Protein AF-A0A7S2FP63-F1 (afdb_monomer)

Organism: NCBI:txid236787

Mean predicted aligned error: 4.38 Å

Sequence (105 aa):
ATISEATAEMVGRIRESISVHKASRVSAFPGVVGSYVHGSVASGALIGRSGCVVAISTGEEPPTEEQQAELIPMAKRLAMHVTAARPKYLNADAVPADAVAAERA

InterPro domains:
  IPR001816 Translation elongation factor EFTs/EF1B [MF_00050] (1-105)
  IPR001816 Translation elongation factor EFTs/EF1B [PTHR11741] (2-104)
  IPR014039 Translation elongation factor EFTs/EF1B, dimerisation [PF00889] (2-104)
  IPR036402 Elongation factor Ts, dimerisation domain superfamily [G3DSA:3.30.479.20] (32-103)
  IPR036402 Elongation factor Ts, dimerisation domain superfamily [SSF54713] (31-104)

Radius of gyration: 18.48 Å; Cα contacts (8 Å, |Δi|>4): 127; chains: 1; bounding box: 48×26×52 Å

Secondary structure (DSSP, 8-state):
--HHHHHHHHHHHH-S------------SSEEEEEEEEEESSTT-S-EEEEEEEEEE-SSSPPPHHHHHHHHHHHHHHHHHHHHH--SSSSGGGS-HHHHHHHH-

pLDDT: mean 94.39, std 3.77, range [78.38, 97.88]

Solvent-accessible surface area (backbone atoms only — not comparable to full-atom values): 6497 Å² total; per-residue (Å²): 130,53,75,67,54,53,42,53,52,47,27,69,73,71,72,49,96,66,82,87,88,80,85,86,88,85,80,35,83,28,45,46,75,17,55,33,52,51,70,44,80,44,93,93,46,92,46,54,82,42,69,29,75,31,61,45,65,54,64,90,49,68,62,53,72,69,53,45,66,53,46,51,62,49,27,26,53,50,10,47,48,44,61,73,71,58,70,91,54,93,49,79,89,68,55,54,69,67,62,56,52,64,78,72,110

Foldseek 3Di:
DDPVVVLVVVCVVVVDDDDDDDDDDDDEVLFDKEKDEDAAPDVPDPDGDWMFIDTDYDPPDRDDPVRNVVRHVVNNVVRVVCRVVVDPDPDPVRDDPVNVVVVVD

Structure (mmCIF, N/CA/C/O backbone):
data_AF-A0A7S2FP63-F1
#
_entry.id   AF-A0A7S2FP63-F1
#
loop_
_atom_site.group_PDB
_atom_site.id
_atom_site.type_symbol
_atom_site.label_atom_id
_atom_site.label_alt_id
_atom_site.label_comp_id
_atom_site.label_asym_id
_atom_site.label_entity_id
_atom_site.label_seq_id
_atom_site.pdbx_PDB_ins_code
_atom_site.Cartn_x
_atom_site.Cartn_y
_atom_site.Cartn_z
_atom_site.occupancy
_atom_site.B_iso_or_equiv
_atom_site.auth_seq_id
_atom_site.auth_comp_id
_atom_site.auth_asym_id
_atom_site.auth_atom_id
_atom_site.pdbx_PDB_model_num
ATOM 1 N N . ALA A 1 1 ? -11.406 -11.399 20.389 1.00 78.38 1 ALA A N 1
ATO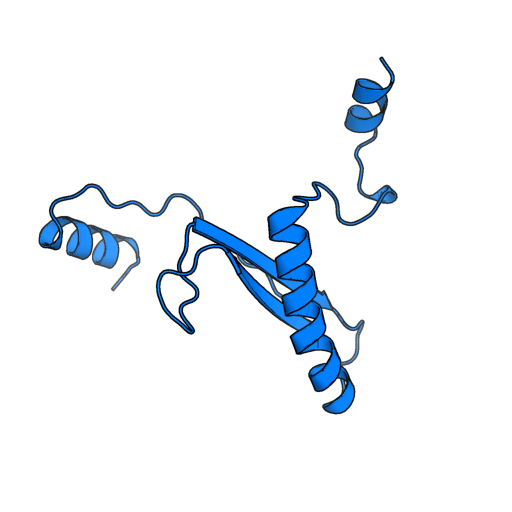M 2 C CA . ALA A 1 1 ? -12.605 -10.976 19.651 1.00 78.38 1 ALA A CA 1
ATOM 3 C C . ALA A 1 1 ? -12.345 -11.114 18.158 1.00 78.38 1 ALA A C 1
ATOM 5 O O . ALA A 1 1 ? -11.243 -10.796 17.715 1.00 78.38 1 ALA A O 1
ATOM 6 N N . THR A 1 2 ? -13.310 -11.613 17.396 1.00 96.25 2 THR A N 1
ATOM 7 C CA . THR A 1 2 ? -13.260 -11.624 15.927 1.00 96.25 2 THR A CA 1
ATOM 8 C C . THR A 1 2 ? -13.514 -10.215 15.370 1.00 96.25 2 THR A C 1
ATOM 10 O O . THR A 1 2 ? -14.035 -9.346 16.069 1.00 96.25 2 THR A O 1
ATOM 13 N N . ILE A 1 3 ? -13.183 -9.967 14.095 1.00 94.88 3 ILE A N 1
ATOM 14 C CA . ILE A 1 3 ? -13.510 -8.688 13.425 1.00 94.88 3 ILE A CA 1
ATOM 15 C C . ILE A 1 3 ? -15.025 -8.424 13.471 1.00 94.88 3 IL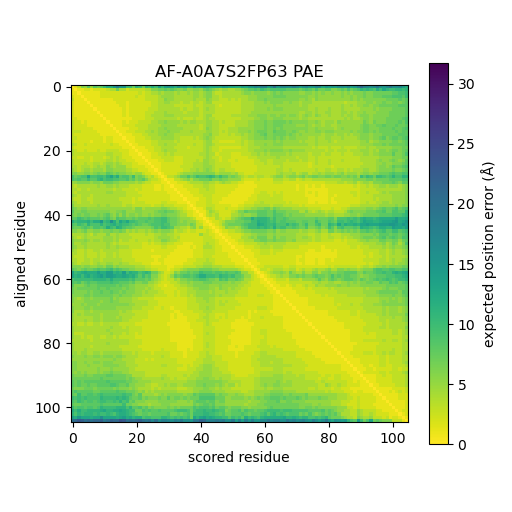E A C 1
ATOM 17 O O . ILE A 1 3 ? -15.451 -7.285 13.669 1.00 94.88 3 ILE A O 1
ATOM 21 N N . SER A 1 4 ? -15.839 -9.476 13.332 1.00 95.56 4 SER A N 1
ATOM 22 C CA . SER A 1 4 ? -17.300 -9.371 13.383 1.00 95.56 4 SER A CA 1
ATOM 23 C C . SER A 1 4 ? -17.793 -8.946 14.764 1.00 95.56 4 SER A C 1
ATOM 25 O O . SER A 1 4 ? -18.641 -8.063 14.860 1.00 95.56 4 SER A O 1
ATOM 27 N N . GLU A 1 5 ? -17.247 -9.537 15.829 1.00 97.00 5 GLU A N 1
ATOM 28 C CA . GLU A 1 5 ? -17.595 -9.179 17.210 1.00 97.00 5 GLU A CA 1
ATOM 29 C C . GLU A 1 5 ? -17.233 -7.723 17.510 1.00 97.00 5 GLU A C 1
ATOM 31 O O . GLU A 1 5 ? -18.077 -6.965 17.980 1.00 97.00 5 GLU A O 1
ATOM 36 N N . ALA A 1 6 ? -16.012 -7.308 17.158 1.00 96.44 6 ALA A N 1
ATOM 37 C CA . ALA A 1 6 ? -15.557 -5.937 17.369 1.00 96.44 6 ALA A CA 1
ATOM 38 C C . ALA A 1 6 ? -16.400 -4.915 16.582 1.00 96.44 6 ALA A C 1
ATOM 40 O O . ALA A 1 6 ? -16.707 -3.834 17.084 1.00 96.44 6 ALA A O 1
ATOM 41 N N . THR A 1 7 ? -16.815 -5.259 15.357 1.00 96.25 7 THR A N 1
ATOM 42 C CA . THR A 1 7 ? -17.684 -4.396 14.541 1.00 96.25 7 THR A CA 1
ATOM 43 C C . THR A 1 7 ? -19.077 -4.273 15.160 1.00 96.25 7 THR A C 1
ATOM 45 O O . THR A 1 7 ? -19.588 -3.163 15.286 1.00 96.25 7 THR A O 1
ATOM 48 N N . ALA A 1 8 ? -19.676 -5.383 15.604 1.00 96.38 8 ALA A N 1
ATOM 49 C CA . ALA A 1 8 ? -20.983 -5.374 16.262 1.00 96.38 8 ALA A CA 1
ATOM 50 C C . ALA A 1 8 ? -20.966 -4.565 17.573 1.00 96.38 8 ALA A C 1
ATOM 52 O O . ALA A 1 8 ? -21.884 -3.786 17.834 1.00 96.38 8 ALA A O 1
ATOM 53 N N . GLU A 1 9 ? -19.895 -4.690 18.362 1.00 97.06 9 GLU A N 1
ATOM 54 C CA . GLU A 1 9 ? -19.677 -3.896 19.576 1.00 97.06 9 GLU A CA 1
ATOM 55 C C . GLU A 1 9 ? -19.611 -2.391 19.267 1.00 97.06 9 GLU A C 1
ATOM 57 O O . GLU A 1 9 ? -20.277 -1.588 19.927 1.00 97.06 9 GLU A O 1
ATOM 62 N N . MET A 1 10 ? -18.853 -2.001 18.237 1.00 96.81 10 MET A N 1
ATOM 63 C CA . MET A 1 10 ? -18.732 -0.607 17.793 1.00 96.81 10 MET A CA 1
ATOM 64 C C . MET A 1 10 ? -20.075 -0.032 17.332 1.00 96.81 10 MET A C 1
ATOM 66 O O . MET A 1 10 ? -20.437 1.067 17.751 1.00 96.81 10 MET A O 1
ATOM 70 N N . VAL A 1 11 ? -20.840 -0.783 16.532 1.00 97.62 11 VAL A N 1
ATOM 71 C CA . VAL A 1 11 ? -22.190 -0.386 16.096 1.00 97.62 11 VAL A CA 1
ATOM 72 C C . VAL A 1 11 ? -23.110 -0.187 17.299 1.00 97.62 11 VAL A C 1
ATOM 74 O O . VAL A 1 11 ? -23.803 0.825 17.376 1.00 97.62 11 VAL A O 1
ATOM 77 N N . GLY A 1 12 ? -23.084 -1.099 18.277 1.00 97.81 12 GLY A N 1
ATOM 78 C CA . GLY A 1 12 ? -23.893 -0.979 19.492 1.00 97.81 12 GLY A CA 1
ATOM 79 C C . GLY A 1 12 ? -23.564 0.265 20.326 1.00 97.81 12 GLY A C 1
ATOM 80 O O . GLY A 1 12 ? -24.469 0.887 20.888 1.00 97.81 12 GLY A O 1
ATOM 81 N N . ARG A 1 13 ? -22.283 0.658 20.382 1.00 97.88 13 ARG A N 1
ATOM 82 C CA . ARG A 1 13 ? -21.821 1.846 21.121 1.00 97.88 13 ARG A CA 1
ATOM 83 C C . ARG A 1 13 ? -22.093 3.157 20.391 1.00 97.88 13 ARG A C 1
ATOM 85 O O . ARG A 1 13 ? -22.582 4.096 21.008 1.00 97.88 13 ARG A O 1
ATOM 92 N N . ILE A 1 14 ? -21.754 3.224 19.107 1.00 97.31 14 ILE A N 1
ATOM 93 C CA . ILE A 1 14 ? -21.824 4.456 18.307 1.00 97.31 14 ILE A CA 1
ATOM 94 C C . ILE A 1 14 ? -23.256 4.710 17.823 1.00 97.31 14 ILE A C 1
ATOM 96 O 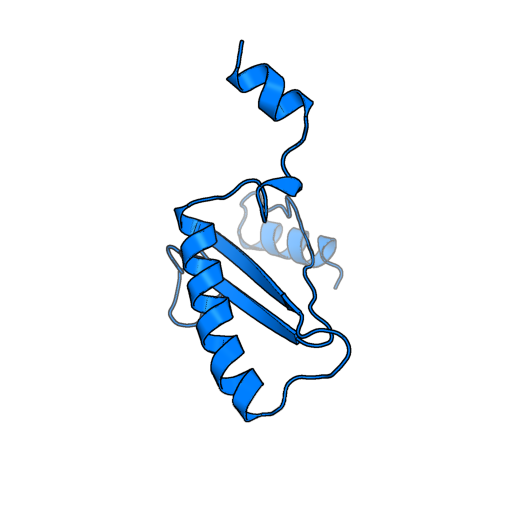O . ILE A 1 14 ? -23.658 5.859 17.679 1.00 97.31 14 ILE A O 1
ATOM 100 N N . ARG A 1 15 ? -24.050 3.645 17.644 1.00 97.12 15 ARG A N 1
ATOM 101 C CA . ARG A 1 15 ? -25.410 3.674 17.078 1.00 97.12 15 ARG A CA 1
ATOM 102 C C . ARG A 1 15 ? -25.471 4.205 15.644 1.00 97.12 15 ARG A C 1
ATOM 104 O O . ARG A 1 15 ? -26.493 4.728 15.213 1.00 97.12 15 ARG A O 1
ATOM 111 N N . GLU A 1 16 ? -24.396 3.996 14.894 1.00 97.81 16 GLU A N 1
ATOM 112 C CA . GLU A 1 16 ? -24.326 4.228 13.453 1.00 97.81 16 GLU A CA 1
ATOM 113 C C . GLU A 1 16 ? -23.919 2.938 12.736 1.00 97.81 16 GLU A C 1
ATOM 115 O O . GLU A 1 16 ? -23.298 2.046 13.321 1.00 97.81 16 GLU A O 1
ATOM 120 N N . SER A 1 17 ? -24.268 2.835 11.452 1.00 96.81 17 SER A N 1
ATOM 121 C CA . SER A 1 17 ? -23.876 1.694 10.625 1.00 96.81 17 SER A CA 1
ATOM 122 C C . SER A 1 17 ? -22.375 1.737 10.338 1.00 96.81 17 SER A C 1
ATOM 124 O O . SER A 1 17 ? -21.904 2.588 9.586 1.00 96.81 17 SER A O 1
ATOM 126 N N . ILE A 1 18 ? -21.632 0.776 10.884 1.00 96.81 18 ILE A N 1
ATOM 127 C CA . ILE A 1 18 ? -20.194 0.597 10.663 1.00 96.81 18 ILE A CA 1
ATOM 128 C C . ILE A 1 18 ? -19.992 -0.749 9.982 1.00 96.81 18 ILE A C 1
ATOM 130 O O . ILE A 1 18 ? -20.528 -1.764 10.424 1.00 96.81 18 ILE A O 1
ATOM 134 N N . SER A 1 19 ? -19.214 -0.769 8.902 1.00 95.50 19 SER A N 1
ATOM 135 C CA . SER A 1 19 ? -18.916 -2.004 8.182 1.00 95.50 19 SER A CA 1
ATOM 136 C C . SER A 1 19 ? -17.473 -2.043 7.687 1.00 95.50 19 SER A C 1
ATOM 138 O O . SER A 1 19 ? -16.862 -1.016 7.384 1.00 95.50 19 SER A O 1
ATOM 140 N N . VAL A 1 20 ? -16.922 -3.255 7.599 1.00 95.69 20 VAL A N 1
ATOM 141 C CA . VAL A 1 20 ? -15.622 -3.512 6.975 1.00 95.69 20 VAL A CA 1
ATOM 142 C C . VAL A 1 20 ? -15.866 -3.847 5.507 1.00 95.69 20 VAL A C 1
ATOM 144 O O . VAL A 1 20 ? -16.273 -4.954 5.175 1.00 95.69 20 VAL A O 1
ATOM 147 N N . HIS A 1 21 ? -15.631 -2.879 4.622 1.00 95.38 21 HIS A N 1
ATOM 148 C CA . HIS A 1 21 ? -15.928 -3.040 3.195 1.00 95.38 21 HIS A CA 1
ATOM 149 C C . HIS A 1 21 ? -14.905 -3.892 2.439 1.00 95.38 21 HIS A C 1
ATOM 151 O O . HIS A 1 21 ? -15.270 -4.680 1.571 1.00 95.38 21 HIS A O 1
ATOM 157 N N . LYS A 1 22 ? -13.613 -3.681 2.698 1.00 94.88 22 LYS A N 1
ATOM 158 C CA . LYS A 1 22 ? -12.524 -4.349 1.981 1.00 94.88 22 LYS A CA 1
ATOM 159 C C . LYS A 1 22 ? -11.266 -4.383 2.828 1.00 94.88 22 LYS A C 1
ATOM 161 O O . LYS A 1 22 ? -10.987 -3.444 3.570 1.00 94.88 22 LYS A O 1
ATOM 166 N N . ALA A 1 23 ? -10.491 -5.440 2.650 1.00 94.88 23 ALA A N 1
ATOM 167 C CA . ALA A 1 23 ? -9.158 -5.574 3.203 1.00 94.88 23 ALA A CA 1
ATOM 168 C C . ALA A 1 23 ? -8.231 -6.097 2.108 1.00 94.88 23 ALA A C 1
ATOM 170 O O . ALA A 1 23 ? -8.635 -6.887 1.259 1.00 94.88 23 ALA A O 1
ATOM 171 N N . SER A 1 24 ? -6.989 -5.635 2.125 1.00 95.38 24 SER A N 1
ATOM 172 C CA . SER A 1 24 ? -5.927 -6.168 1.285 1.00 95.38 24 SER A CA 1
ATOM 173 C C . SER A 1 24 ? -4.641 -6.181 2.091 1.00 95.38 24 SER A C 1
ATOM 175 O O . SER A 1 24 ? -4.469 -5.378 3.013 1.00 95.38 24 SER A O 1
ATOM 177 N N . ARG A 1 25 ? -3.747 -7.105 1.751 1.00 95.12 25 ARG A N 1
ATOM 178 C CA . ARG A 1 25 ? -2.431 -7.223 2.362 1.00 95.12 25 ARG A CA 1
ATOM 179 C C . ARG A 1 25 ? -1.378 -7.061 1.283 1.00 95.12 25 ARG A C 1
ATOM 181 O O . ARG A 1 25 ? -1.459 -7.678 0.228 1.00 95.12 25 ARG A O 1
ATOM 188 N N . VAL A 1 26 ? -0.375 -6.259 1.601 1.00 94.31 26 VAL A N 1
ATOM 189 C CA . VAL A 1 26 ? 0.827 -6.086 0.794 1.00 94.31 26 VAL A CA 1
ATOM 190 C C . VAL A 1 26 ? 2.013 -6.488 1.665 1.00 94.31 26 VAL A C 1
ATOM 192 O O . VAL A 1 26 ? 2.027 -6.208 2.865 1.00 94.31 26 VAL A O 1
ATOM 195 N N . SER A 1 27 ? 2.986 -7.176 1.081 1.00 93.75 27 SER A N 1
ATOM 196 C CA . SER A 1 27 ? 4.199 -7.618 1.767 1.00 93.75 27 SER A CA 1
ATOM 197 C C . SER A 1 27 ? 5.407 -7.454 0.859 1.00 93.75 27 SER A C 1
ATOM 199 O O . SER A 1 27 ? 5.301 -7.671 -0.345 1.00 93.75 27 SER A O 1
ATOM 201 N N . ALA A 1 28 ? 6.548 -7.124 1.454 1.00 92.25 28 ALA A N 1
ATOM 202 C CA . ALA A 1 28 ? 7.852 -7.175 0.813 1.00 92.25 28 ALA A CA 1
ATOM 203 C C . ALA A 1 28 ? 8.762 -8.044 1.680 1.00 92.25 28 ALA A C 1
ATOM 205 O O . ALA A 1 28 ? 8.927 -7.74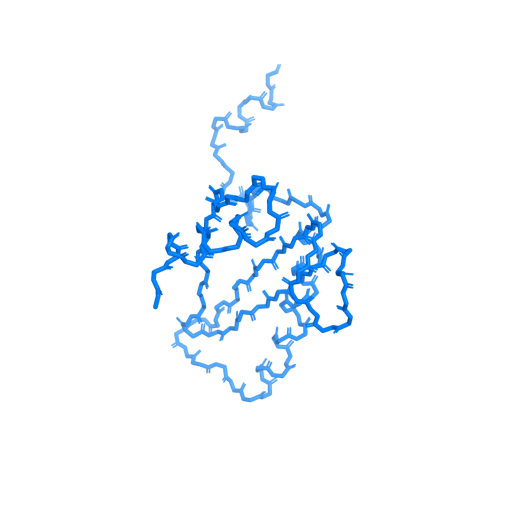9 2.864 1.00 92.25 28 ALA A O 1
ATOM 206 N N . PHE A 1 29 ? 9.311 -9.117 1.116 1.00 87.81 29 PHE A N 1
ATOM 207 C CA . PHE A 1 29 ? 10.377 -9.874 1.758 1.00 87.81 29 PHE A CA 1
ATOM 208 C C . PHE A 1 29 ? 11.243 -10.570 0.697 1.00 87.81 29 PHE A C 1
ATOM 210 O O . PHE A 1 29 ? 10.696 -11.381 -0.051 1.00 87.81 29 PHE A O 1
ATOM 217 N N . PRO A 1 30 ? 12.551 -10.275 0.636 1.00 93.56 30 PRO A N 1
ATOM 218 C CA . PRO A 1 30 ? 13.237 -9.188 1.336 1.00 93.56 30 PRO A CA 1
ATOM 219 C C . PRO A 1 30 ? 12.839 -7.804 0.793 1.00 93.56 30 PRO A C 1
ATOM 221 O O . PRO A 1 30 ? 12.498 -7.657 -0.385 1.00 93.56 30 PRO A O 1
ATOM 224 N N . GLY A 1 31 ? 12.815 -6.794 1.669 1.00 94.88 31 GLY A N 1
ATOM 225 C CA . GLY A 1 31 ? 12.473 -5.420 1.299 1.00 94.88 31 GLY A CA 1
ATOM 226 C C . GLY A 1 31 ? 11.820 -4.600 2.414 1.00 94.88 31 GLY A C 1
ATOM 227 O O . GLY A 1 31 ? 11.937 -4.925 3.595 1.00 94.88 31 GLY A O 1
ATOM 228 N N . VAL A 1 32 ? 11.117 -3.529 2.034 1.00 96.12 32 VAL A N 1
ATOM 229 C CA . VAL A 1 32 ? 10.403 -2.631 2.957 1.00 96.12 32 VAL A CA 1
ATOM 230 C C . VAL A 1 32 ? 8.963 -2.385 2.514 1.00 96.12 32 VAL A C 1
ATOM 232 O O . VAL A 1 32 ? 8.632 -2.431 1.328 1.00 96.12 32 VAL A O 1
ATOM 235 N N . VAL A 1 33 ? 8.101 -2.063 3.477 1.00 96.38 33 VAL A N 1
ATOM 236 C CA . VAL A 1 33 ? 6.733 -1.603 3.220 1.00 96.38 33 VAL A CA 1
ATOM 237 C C . VAL A 1 33 ? 6.592 -0.168 3.718 1.00 96.38 33 VAL A C 1
ATOM 239 O O . VAL A 1 33 ? 6.809 0.116 4.894 1.00 96.38 33 VAL A O 1
ATOM 242 N N . GLY A 1 34 ? 6.217 0.738 2.819 1.00 95.75 34 GLY A N 1
ATOM 243 C CA . GLY A 1 34 ? 5.884 2.125 3.126 1.00 95.75 34 GLY A CA 1
ATOM 244 C C . GLY A 1 34 ? 4.382 2.362 3.082 1.00 95.75 34 GLY A C 1
ATOM 245 O O . GLY A 1 34 ? 3.645 1.685 2.366 1.00 95.75 34 GLY A O 1
ATOM 246 N N . SER A 1 35 ? 3.912 3.355 3.831 1.00 96.00 35 SER A N 1
ATOM 247 C CA . SER A 1 35 ? 2.516 3.781 3.782 1.00 96.00 35 SER A CA 1
ATOM 248 C C . SER A 1 35 ? 2.381 5.293 3.904 1.00 96.00 35 SER A C 1
ATOM 250 O O . SER A 1 35 ? 3.246 5.982 4.453 1.00 96.00 35 SER A O 1
ATOM 252 N N . TYR A 1 36 ? 1.286 5.814 3.362 1.00 95.38 36 TYR A N 1
ATOM 253 C CA . TYR A 1 36 ? 0.916 7.216 3.479 1.00 95.38 36 TYR A CA 1
ATOM 254 C C . TYR A 1 36 ? -0.602 7.366 3.519 1.00 95.38 36 TYR A C 1
ATOM 256 O O . TYR A 1 36 ? -1.313 6.651 2.816 1.00 95.38 36 TYR A O 1
ATOM 264 N N . VAL A 1 37 ? -1.084 8.322 4.316 1.00 95.94 37 VAL A N 1
ATOM 265 C CA . VAL A 1 37 ? -2.496 8.702 4.403 1.00 95.94 37 VAL A CA 1
ATOM 266 C C . VAL A 1 37 ? -2.627 10.204 4.166 1.00 95.94 37 VAL A C 1
ATOM 268 O O . VAL A 1 37 ? -2.056 11.013 4.897 1.00 95.94 37 VAL A O 1
ATOM 271 N N . HIS A 1 38 ? -3.399 10.576 3.150 1.00 94.12 38 HIS A N 1
ATOM 272 C CA . HIS A 1 38 ? -3.791 11.950 2.874 1.00 94.12 38 HIS A CA 1
ATOM 273 C C . HIS A 1 38 ? -5.063 12.314 3.654 1.00 94.12 38 HIS A C 1
ATOM 275 O O . HIS A 1 38 ? -6.054 11.576 3.630 1.00 94.12 38 HIS A O 1
ATOM 281 N N . GLY A 1 39 ? -5.040 13.470 4.326 1.00 91.62 39 GLY A N 1
ATOM 282 C CA . GLY A 1 39 ? -6.121 13.901 5.216 1.00 91.62 39 GLY A CA 1
ATOM 283 C C . GLY A 1 39 ? -6.207 13.034 6.472 1.00 91.62 39 GLY A C 1
ATOM 284 O O . GLY A 1 39 ? -7.279 12.515 6.782 1.00 91.62 39 GLY A O 1
ATOM 285 N N . SER A 1 40 ? -5.065 12.810 7.130 1.00 92.38 40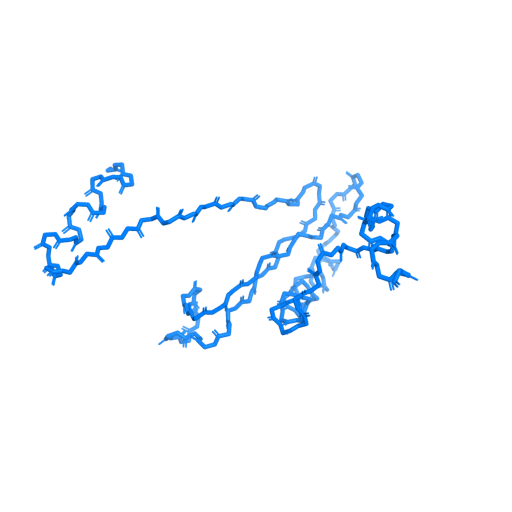 SER A N 1
ATOM 286 C CA . SER A 1 40 ? -5.025 12.060 8.386 1.00 92.38 40 SER A CA 1
ATOM 287 C C . SER A 1 40 ? -5.788 12.798 9.487 1.00 92.38 40 SER A C 1
ATOM 289 O O . SER A 1 40 ? -5.703 14.021 9.596 1.00 92.38 40 SER A O 1
ATOM 291 N N . VAL A 1 41 ? -6.531 12.041 10.294 1.00 92.81 41 VAL A N 1
ATOM 292 C CA . VAL A 1 41 ? -7.377 12.576 11.374 1.00 92.81 41 VAL A CA 1
ATOM 293 C C . VAL A 1 41 ? -6.576 13.036 12.596 1.00 92.81 41 VAL A C 1
ATOM 295 O O . VAL A 1 41 ? -7.087 13.807 13.401 1.00 92.81 41 VAL A O 1
ATOM 298 N N . ALA A 1 42 ? -5.331 12.575 12.745 1.00 89.44 42 ALA A N 1
ATOM 299 C CA . ALA A 1 42 ? -4.434 12.957 13.832 1.00 89.44 42 ALA A CA 1
ATOM 300 C C . ALA A 1 42 ? -2.966 12.723 13.444 1.00 89.44 42 ALA A C 1
ATOM 302 O O . ALA A 1 42 ? -2.650 11.837 12.648 1.00 89.44 42 ALA A O 1
ATOM 303 N N . SER A 1 43 ? -2.045 13.491 14.033 1.00 81.06 43 SER A N 1
ATOM 304 C CA . SER A 1 43 ? -0.609 13.285 13.810 1.00 81.06 43 SER A CA 1
ATOM 305 C C . SER A 1 43 ? -0.202 11.860 14.200 1.00 81.06 43 SER A C 1
ATOM 307 O O . SER A 1 43 ? -0.534 11.389 15.284 1.00 81.06 43 SER A O 1
ATOM 309 N N . GLY A 1 44 ? 0.484 11.159 13.295 1.00 79.12 44 GLY A N 1
ATOM 310 C CA . GLY A 1 44 ? 0.886 9.762 13.486 1.00 79.12 44 GLY A CA 1
ATOM 311 C C . GLY A 1 44 ? -0.222 8.723 13.266 1.00 79.12 44 GLY A C 1
ATOM 312 O O . GLY A 1 44 ? 0.081 7.534 13.222 1.00 79.12 44 GLY A O 1
ATOM 313 N N . ALA A 1 45 ? -1.481 9.127 13.064 1.00 84.88 45 ALA A N 1
ATOM 314 C CA . ALA A 1 45 ? -2.554 8.187 12.762 1.00 84.88 45 ALA A CA 1
ATOM 315 C C . ALA A 1 45 ? -2.490 7.721 11.299 1.00 84.88 45 ALA A C 1
ATOM 317 O O . ALA A 1 45 ? -2.454 8.532 10.368 1.00 84.88 45 ALA A O 1
ATOM 318 N N . LEU A 1 46 ? -2.568 6.406 11.086 1.00 89.12 46 LEU A N 1
ATOM 319 C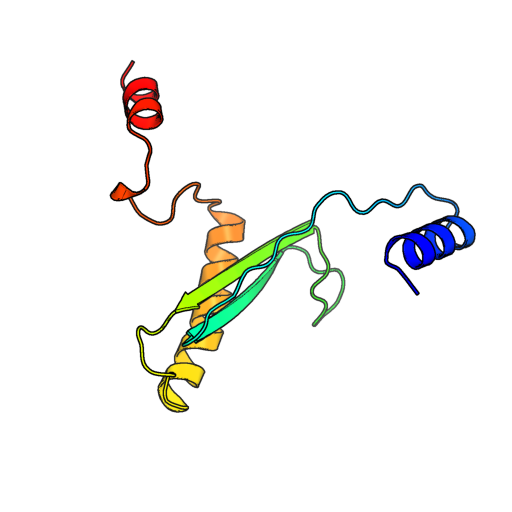 CA . LEU A 1 46 ? -2.767 5.786 9.769 1.00 89.12 46 LEU A CA 1
ATOM 320 C C . LEU A 1 46 ? -4.265 5.675 9.424 1.00 89.12 46 LEU A C 1
ATOM 322 O O . LEU A 1 46 ? -4.725 4.665 8.899 1.00 89.12 46 LEU A O 1
ATOM 326 N N . ILE A 1 47 ? -5.035 6.716 9.748 1.00 93.50 47 ILE A N 1
ATOM 327 C CA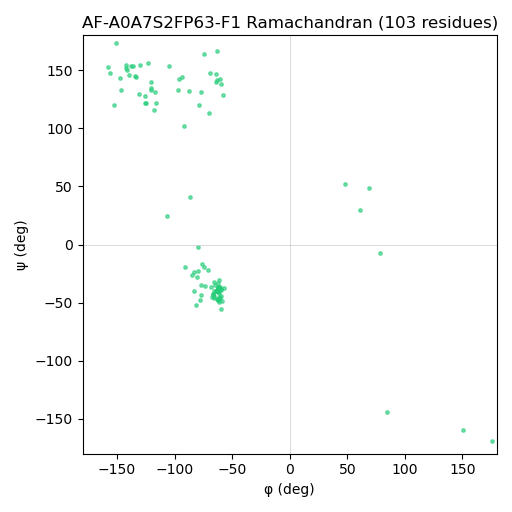 . ILE A 1 47 ? -6.486 6.792 9.540 1.00 93.50 47 ILE A CA 1
ATOM 328 C C . ILE A 1 47 ? -6.794 8.121 8.856 1.00 93.50 47 ILE A C 1
ATOM 330 O O . ILE A 1 47 ? -6.347 9.172 9.311 1.00 93.50 47 ILE A O 1
ATOM 334 N N . GLY A 1 48 ? -7.548 8.090 7.760 1.00 93.38 48 GLY A N 1
ATOM 335 C CA . GLY A 1 48 ? -7.883 9.287 6.993 1.00 93.38 48 GLY A CA 1
ATOM 336 C C . GLY A 1 48 ? -8.677 8.971 5.733 1.00 93.38 48 GLY A C 1
ATOM 337 O O . GLY A 1 48 ? -9.152 7.852 5.543 1.00 93.38 48 GLY A O 1
ATOM 338 N N . ARG A 1 49 ? -8.828 9.972 4.862 1.00 92.00 49 ARG A N 1
ATOM 339 C CA . ARG A 1 49 ? -9.704 9.884 3.682 1.00 92.00 49 ARG A CA 1
ATOM 340 C C . ARG A 1 49 ? -9.145 9.006 2.566 1.00 92.00 49 ARG A C 1
ATOM 342 O O . ARG A 1 49 ? -9.902 8.385 1.822 1.00 92.00 49 ARG A O 1
ATOM 349 N N . SER A 1 50 ? -7.832 9.008 2.367 1.00 93.94 50 SER A N 1
ATOM 350 C CA . SER A 1 50 ? -7.191 8.233 1.303 1.00 93.94 50 SER A CA 1
ATOM 351 C C . SER A 1 50 ? -5.833 7.756 1.768 1.00 93.94 50 SER A C 1
ATOM 353 O O . SER A 1 50 ? -5.066 8.543 2.310 1.00 93.94 50 SER A O 1
ATOM 355 N N . GLY A 1 51 ? -5.535 6.480 1.553 1.00 94.81 51 GLY A N 1
ATOM 356 C CA . GLY A 1 51 ? -4.258 5.899 1.928 1.00 94.81 51 GLY A CA 1
ATOM 357 C C . GLY A 1 51 ? -3.718 4.979 0.851 1.00 94.81 51 GLY A C 1
ATOM 358 O O . GLY A 1 51 ? -4.476 4.410 0.063 1.00 94.81 51 GLY A O 1
ATOM 359 N N . CYS A 1 52 ? -2.401 4.841 0.837 1.00 96.62 52 CYS A N 1
ATOM 360 C CA . CYS A 1 52 ? -1.683 3.920 -0.022 1.00 96.62 52 CYS A CA 1
ATOM 361 C C . CYS A 1 52 ? -0.643 3.161 0.801 1.00 96.62 52 CYS A C 1
ATOM 363 O O . CYS A 1 52 ? -0.032 3.712 1.721 1.00 96.62 52 CYS A O 1
ATOM 365 N N . VAL A 1 53 ? -0.451 1.896 0.441 1.00 96.81 53 VAL A N 1
ATOM 366 C CA . VAL A 1 53 ? 0.611 1.02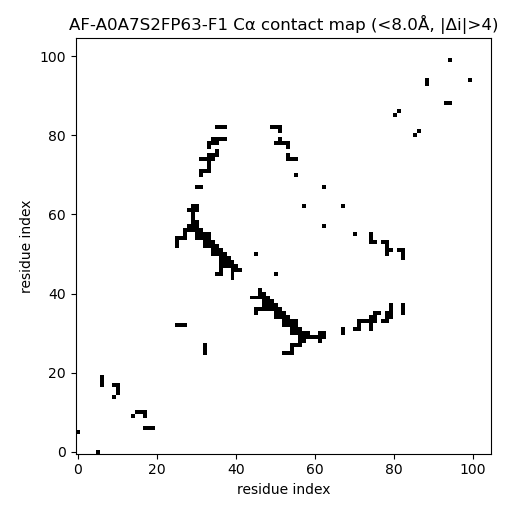8 0.941 1.00 96.81 53 VAL A CA 1
ATOM 367 C C . VAL A 1 53 ? 1.437 0.594 -0.263 1.00 96.81 53 VAL A C 1
ATOM 369 O O . VAL A 1 53 ? 0.876 0.188 -1.278 1.00 96.81 53 VAL A O 1
ATOM 372 N N . VAL A 1 54 ? 2.757 0.687 -0.147 1.00 97.19 54 VAL A N 1
ATOM 373 C CA . VAL A 1 54 ? 3.715 0.336 -1.196 1.00 97.19 54 VAL A CA 1
ATOM 374 C C . VAL A 1 54 ? 4.710 -0.668 -0.634 1.00 97.19 54 VAL A C 1
ATOM 376 O O . VAL A 1 54 ? 5.320 -0.417 0.402 1.00 97.19 54 VAL A O 1
ATOM 379 N N . ALA A 1 55 ? 4.888 -1.787 -1.330 1.00 96.94 55 ALA A N 1
ATOM 380 C CA . ALA A 1 55 ? 5.981 -2.721 -1.089 1.00 96.94 55 ALA A CA 1
ATOM 381 C C . ALA A 1 55 ? 7.124 -2.440 -2.065 1.00 96.94 55 ALA A C 1
ATOM 383 O O . ALA A 1 55 ? 6.891 -2.319 -3.266 1.00 96.94 55 ALA A O 1
ATOM 384 N N . ILE A 1 56 ? 8.347 -2.385 -1.544 1.00 96.25 56 ILE A N 1
ATOM 385 C CA . ILE A 1 56 ? 9.577 -2.367 -2.334 1.00 96.25 56 ILE A CA 1
ATOM 386 C C . ILE A 1 56 ? 10.360 -3.618 -1.957 1.00 96.25 56 ILE A C 1
ATOM 388 O O . ILE A 1 56 ? 10.753 -3.756 -0.802 1.00 96.25 56 ILE A O 1
ATOM 392 N N . SER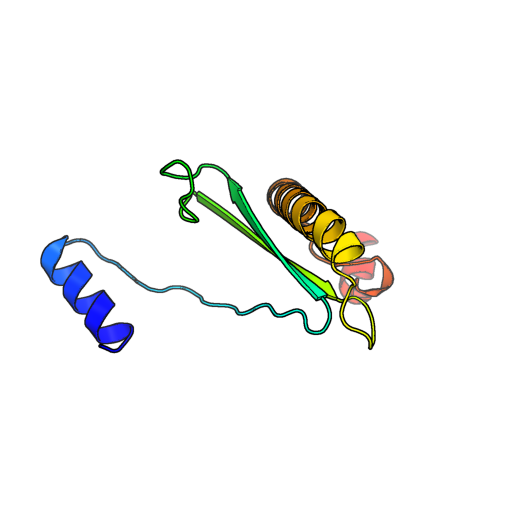 A 1 57 ? 10.561 -4.525 -2.912 1.00 94.12 57 SER A N 1
ATOM 393 C CA . SER A 1 57 ? 11.404 -5.710 -2.725 1.00 94.12 57 SER A CA 1
ATOM 394 C C . SER A 1 57 ? 12.831 -5.432 -3.198 1.00 94.12 57 SER A C 1
ATOM 396 O O . SER A 1 57 ? 13.020 -4.700 -4.167 1.00 94.12 57 SER A O 1
ATOM 398 N N . THR A 1 58 ? 13.824 -5.996 -2.509 1.00 92.50 58 THR A N 1
ATOM 399 C CA . THR A 1 58 ? 15.259 -5.740 -2.743 1.00 92.50 58 THR A CA 1
ATOM 400 C C . THR A 1 58 ? 15.986 -6.906 -3.417 1.00 92.50 58 THR A C 1
ATOM 402 O O . THR A 1 58 ? 17.199 -7.025 -3.304 1.00 92.50 58 THR A O 1
ATOM 405 N N . GLY A 1 59 ? 15.262 -7.748 -4.158 1.00 87.88 59 GLY A N 1
ATOM 406 C CA . GLY A 1 59 ? 15.821 -8.957 -4.768 1.00 87.88 59 GLY A CA 1
ATOM 407 C C . GLY A 1 59 ? 15.822 -10.125 -3.784 1.00 87.88 59 GLY A C 1
ATOM 408 O O . GLY A 1 59 ? 14.882 -10.261 -3.008 1.00 87.88 59 GLY A O 1
ATOM 409 N N . GLU A 1 60 ? 16.842 -10.981 -3.839 1.00 87.56 60 GLU A N 1
ATOM 410 C CA . GLU A 1 60 ? 16.923 -12.194 -3.006 1.00 87.56 60 GLU A CA 1
ATOM 411 C C . GLU A 1 60 ? 17.515 -11.938 -1.613 1.00 87.56 60 GLU A C 1
ATOM 413 O O . GLU A 1 60 ? 17.181 -12.644 -0.661 1.00 87.56 60 GLU A O 1
ATOM 418 N N . GLU A 1 61 ? 18.342 -10.901 -1.469 1.00 90.25 61 GLU A N 1
ATOM 419 C CA . GLU A 1 61 ? 19.014 -10.570 -0.214 1.00 90.25 61 GLU A CA 1
ATOM 420 C C . GLU A 1 61 ? 18.260 -9.489 0.581 1.00 90.25 61 GLU A C 1
ATOM 422 O O . GLU A 1 61 ? 17.698 -8.544 0.004 1.00 90.25 61 GLU A O 1
ATOM 427 N N . PRO A 1 62 ? 18.222 -9.602 1.922 1.00 91.62 62 PRO A N 1
ATOM 428 C CA . PRO A 1 62 ? 17.716 -8.534 2.769 1.00 91.62 62 PRO A CA 1
ATOM 429 C C . PRO A 1 62 ? 18.582 -7.278 2.627 1.00 91.62 62 PRO A C 1
ATOM 431 O O . PRO A 1 62 ? 19.804 -7.390 2.532 1.00 91.62 62 PRO A O 1
ATOM 434 N N . PRO A 1 63 ? 17.968 -6.081 2.627 1.00 92.75 63 PRO A N 1
ATOM 435 C CA . PRO A 1 63 ? 18.728 -4.846 2.530 1.00 92.75 63 PRO A CA 1
ATOM 436 C C . PRO A 1 63 ? 19.637 -4.680 3.749 1.00 92.75 63 PRO A C 1
ATOM 438 O O . PRO A 1 63 ? 19.250 -5.042 4.865 1.00 92.75 63 PRO A O 1
ATOM 441 N N . THR A 1 64 ? 20.808 -4.076 3.547 1.00 95.50 64 THR A N 1
ATOM 442 C CA . THR A 1 64 ? 21.648 -3.611 4.659 1.00 95.50 64 THR A CA 1
ATOM 443 C C . THR A 1 64 ? 20.924 -2.524 5.460 1.00 95.50 64 THR A C 1
ATOM 445 O O . THR A 1 64 ? 19.924 -1.957 5.006 1.00 95.50 64 THR A O 1
ATOM 448 N N . GLU A 1 65 ? 21.424 -2.195 6.651 1.00 94.69 65 GLU A N 1
ATOM 449 C CA . GLU A 1 65 ? 20.843 -1.125 7.472 1.00 94.69 65 GLU A CA 1
ATOM 450 C C . GLU A 1 65 ? 20.866 0.229 6.745 1.00 94.69 65 GLU A C 1
ATOM 452 O O . GLU A 1 65 ? 19.888 0.977 6.795 1.00 94.69 65 GLU A O 1
ATOM 457 N N . GLU A 1 66 ? 21.934 0.517 5.995 1.00 95.75 66 GLU A N 1
ATOM 458 C CA . GLU A 1 66 ? 22.058 1.738 5.195 1.00 95.75 66 GLU A CA 1
ATOM 459 C C . GLU A 1 66 ? 21.025 1.770 4.065 1.00 95.75 66 GLU A C 1
ATOM 461 O O . GLU A 1 66 ? 20.312 2.761 3.898 1.00 95.75 66 GLU A O 1
ATOM 466 N N . GLN A 1 67 ? 20.872 0.662 3.331 1.00 95.00 67 GLN A N 1
ATOM 467 C CA . GLN A 1 67 ? 19.853 0.549 2.286 1.00 95.00 67 GLN A CA 1
ATOM 468 C C . GLN A 1 67 ? 18.448 0.687 2.872 1.00 95.00 67 GLN A C 1
ATOM 470 O O . GLN A 1 67 ? 17.592 1.366 2.307 1.00 95.00 67 GLN A O 1
ATOM 475 N N . GLN A 1 68 ? 18.190 0.076 4.028 1.00 94.75 68 GLN A N 1
ATOM 476 C CA . GLN A 1 68 ? 16.902 0.179 4.700 1.00 94.75 68 GLN A CA 1
ATOM 477 C C . GLN A 1 68 ? 16.603 1.625 5.133 1.00 94.75 68 GLN A C 1
ATOM 479 O O . GLN A 1 68 ? 15.468 2.088 4.958 1.00 94.75 68 GLN A O 1
ATOM 484 N N . ALA A 1 69 ? 17.607 2.361 5.622 1.00 95.69 69 ALA A N 1
ATOM 485 C CA . ALA A 1 69 ? 17.484 3.769 5.996 1.00 95.69 69 ALA A CA 1
ATOM 486 C C . ALA A 1 69 ? 17.104 4.673 4.806 1.00 95.69 69 ALA A C 1
ATOM 488 O O . ALA A 1 69 ? 16.382 5.656 4.991 1.00 95.69 69 ALA A O 1
ATOM 489 N N . GLU A 1 70 ? 17.516 4.322 3.585 1.00 96.12 70 GLU A N 1
ATOM 490 C CA . GLU A 1 70 ? 17.128 5.022 2.352 1.00 96.12 70 GLU A CA 1
ATOM 491 C C . GLU A 1 70 ? 15.759 4.571 1.811 1.00 96.12 70 GLU A C 1
ATOM 493 O O . GLU A 1 70 ? 14.934 5.389 1.382 1.00 96.12 70 GLU A O 1
ATOM 498 N N . LEU A 1 71 ? 15.479 3.267 1.867 1.00 96.62 71 LEU A N 1
ATOM 499 C CA . LEU A 1 71 ? 14.270 2.664 1.310 1.00 96.62 71 LEU A CA 1
ATOM 500 C C . LEU A 1 71 ? 12.999 3.068 2.066 1.00 96.62 71 LEU A C 1
ATOM 502 O O . LEU A 1 71 ? 11.960 3.286 1.443 1.00 96.62 71 LEU A O 1
ATOM 506 N N . ILE A 1 72 ? 13.051 3.209 3.393 1.00 95.69 72 ILE A N 1
ATOM 507 C CA . ILE A 1 72 ? 11.889 3.605 4.209 1.00 95.69 72 ILE A CA 1
ATOM 508 C C . ILE A 1 72 ? 11.319 4.982 3.798 1.00 95.69 72 ILE A C 1
ATOM 510 O O . ILE A 1 72 ? 10.123 5.066 3.477 1.00 95.69 72 ILE A O 1
ATOM 514 N N . PRO A 1 73 ? 12.104 6.082 3.774 1.00 97.00 73 PRO A N 1
ATOM 515 C CA . PRO A 1 73 ? 11.588 7.382 3.352 1.00 97.00 73 PRO A CA 1
ATOM 516 C C . PRO A 1 73 ? 11.200 7.394 1.869 1.00 97.00 73 PRO A C 1
ATOM 518 O O . PRO A 1 73 ? 10.224 8.061 1.509 1.00 97.00 73 PRO A O 1
ATOM 521 N N . MET A 1 74 ? 11.898 6.637 1.015 1.00 97.62 74 MET A N 1
ATOM 522 C CA . MET A 1 74 ? 11.521 6.464 -0.389 1.00 97.62 74 MET A CA 1
ATOM 523 C C . MET A 1 74 ? 10.144 5.801 -0.528 1.00 97.62 74 MET A C 1
ATOM 525 O O . MET A 1 74 ? 9.289 6.329 -1.238 1.00 97.62 74 MET A O 1
ATOM 529 N N . ALA A 1 75 ? 9.879 4.709 0.193 1.00 97.25 75 ALA A N 1
ATOM 530 C CA . ALA A 1 75 ? 8.604 3.997 0.152 1.00 97.25 75 ALA A CA 1
ATOM 531 C C . ALA A 1 75 ? 7.434 4.883 0.608 1.00 97.25 75 ALA A C 1
ATOM 533 O O . ALA A 1 75 ? 6.358 4.855 0.009 1.00 97.25 75 ALA A O 1
ATOM 534 N N . LYS A 1 76 ? 7.650 5.743 1.615 1.00 96.25 76 LYS A N 1
ATOM 535 C CA . LYS A 1 76 ? 6.663 6.755 2.023 1.00 96.25 76 LYS A CA 1
ATOM 536 C C . LYS A 1 76 ? 6.394 7.779 0.915 1.00 96.25 76 LYS A C 1
ATOM 538 O O . LYS A 1 76 ? 5.233 8.066 0.627 1.00 96.25 76 LYS A O 1
ATOM 543 N N . ARG A 1 77 ? 7.437 8.328 0.280 1.00 97.88 77 ARG A N 1
ATOM 544 C CA . ARG A 1 77 ? 7.293 9.283 -0.840 1.00 97.88 77 ARG A CA 1
ATOM 545 C C . ARG A 1 77 ? 6.595 8.644 -2.041 1.00 97.88 77 ARG A C 1
ATOM 547 O O . ARG A 1 77 ? 5.756 9.284 -2.670 1.00 97.88 77 ARG A O 1
ATOM 554 N N . LEU A 1 78 ? 6.881 7.376 -2.320 1.00 97.56 78 LEU A N 1
ATOM 555 C CA . LEU A 1 78 ? 6.209 6.627 -3.375 1.00 97.56 78 LEU A CA 1
ATOM 556 C C . LEU A 1 78 ? 4.727 6.406 -3.039 1.00 97.56 78 LEU A C 1
ATOM 558 O O . LEU A 1 78 ? 3.873 6.666 -3.879 1.00 97.56 78 LEU A O 1
ATOM 562 N N . ALA A 1 79 ? 4.393 6.053 -1.793 1.00 97.38 79 ALA A N 1
ATOM 563 C CA . ALA A 1 79 ? 3.001 5.962 -1.346 1.00 97.38 79 ALA A CA 1
ATOM 564 C C . ALA A 1 79 ? 2.256 7.307 -1.461 1.00 97.38 79 ALA A C 1
ATOM 566 O O . ALA A 1 79 ? 1.084 7.334 -1.846 1.00 97.38 79 ALA A O 1
ATOM 567 N N . MET A 1 80 ? 2.926 8.436 -1.197 1.00 96.94 80 MET A N 1
ATOM 568 C CA . MET A 1 80 ? 2.373 9.775 -1.453 1.00 96.94 80 MET A CA 1
ATOM 569 C C . MET A 1 80 ? 2.077 9.991 -2.939 1.00 96.94 80 MET A C 1
ATOM 571 O O . MET A 1 80 ? 0.965 10.390 -3.287 1.00 96.94 80 MET A O 1
ATOM 575 N N . HIS A 1 81 ? 3.046 9.691 -3.808 1.00 97.88 81 HIS A N 1
ATOM 576 C CA . HIS A 1 81 ? 2.888 9.817 -5.254 1.00 97.88 81 HIS A CA 1
ATOM 577 C C . HIS A 1 81 ? 1.724 8.962 -5.768 1.00 97.88 81 HIS A C 1
ATOM 579 O O . HIS A 1 81 ? 0.849 9.477 -6.454 1.00 97.88 81 HIS A O 1
ATOM 585 N N . VAL A 1 82 ? 1.653 7.688 -5.374 1.00 97.50 82 VAL A N 1
ATOM 586 C CA . VAL A 1 82 ? 0.582 6.769 -5.792 1.00 97.50 82 VAL A CA 1
ATOM 587 C C . VAL A 1 82 ? -0.786 7.243 -5.297 1.00 97.50 82 VAL A C 1
ATOM 589 O O . VAL A 1 82 ? -1.760 7.183 -6.045 1.00 97.50 82 VAL A O 1
ATOM 592 N N . THR A 1 83 ? -0.874 7.776 -4.074 1.00 96.56 83 THR A N 1
ATOM 593 C CA . THR A 1 83 ? -2.132 8.335 -3.542 1.00 96.56 83 THR A CA 1
ATOM 594 C C . THR A 1 83 ? -2.654 9.489 -4.410 1.00 96.56 83 THR A C 1
ATOM 596 O O . THR A 1 83 ? -3.865 9.592 -4.625 1.00 96.56 83 THR A O 1
ATOM 599 N N . ALA A 1 84 ? -1.754 10.341 -4.915 1.00 96.50 84 ALA A N 1
ATOM 600 C CA . ALA A 1 84 ? -2.092 11.499 -5.740 1.00 96.50 84 ALA A CA 1
ATOM 601 C C . ALA A 1 84 ? -2.324 11.136 -7.219 1.00 96.50 84 ALA A C 1
ATOM 603 O O . ALA A 1 84 ? -3.368 11.471 -7.773 1.00 96.50 84 ALA A O 1
ATOM 604 N N . ALA A 1 85 ? -1.374 10.437 -7.845 1.00 97.50 85 ALA A N 1
ATOM 605 C CA . ALA A 1 85 ? -1.379 10.115 -9.273 1.00 97.50 85 ALA A CA 1
ATOM 606 C C . ALA A 1 85 ? -2.287 8.929 -9.633 1.00 97.50 85 ALA A C 1
ATOM 608 O O . ALA A 1 85 ? -2.723 8.821 -10.775 1.00 97.50 85 ALA A O 1
ATOM 609 N N . ARG A 1 86 ? -2.587 8.048 -8.667 1.00 96.38 86 ARG A N 1
ATOM 610 C CA . ARG A 1 86 ? -3.445 6.858 -8.825 1.00 96.38 86 ARG A CA 1
ATOM 611 C C . ARG A 1 86 ? -3.102 6.012 -10.067 1.00 96.38 86 ARG A C 1
ATOM 613 O O . ARG A 1 86 ? -4.002 5.712 -10.857 1.00 96.38 86 ARG A O 1
ATOM 620 N N . PRO A 1 87 ? -1.826 5.620 -10.260 1.00 96.44 87 PRO A N 1
ATOM 621 C CA . PRO A 1 87 ? -1.449 4.762 -11.375 1.00 96.44 87 PRO A CA 1
ATOM 622 C C . PRO A 1 87 ? -2.208 3.434 -11.303 1.00 96.44 87 PRO A C 1
ATOM 624 O O . PRO A 1 87 ? -2.365 2.849 -10.231 1.00 96.44 87 PRO A O 1
ATOM 627 N N . LYS A 1 88 ? -2.675 2.957 -12.459 1.00 94.94 88 LYS A N 1
ATOM 628 C CA . LYS A 1 88 ? -3.373 1.666 -12.571 1.00 94.94 88 LYS A CA 1
ATOM 629 C C . LYS A 1 88 ? -2.410 0.479 -12.673 1.00 94.94 88 LYS A C 1
ATOM 631 O O . LYS A 1 88 ? -2.789 -0.634 -12.330 1.00 94.94 88 LYS A O 1
ATOM 636 N N . TYR A 1 89 ? -1.182 0.727 -13.126 1.00 95.88 89 TYR A N 1
ATOM 637 C CA . TYR A 1 89 ? -0.173 -0.288 -13.424 1.00 95.88 89 TYR A CA 1
ATOM 638 C C . TYR A 1 89 ? 1.190 0.146 -12.881 1.00 95.88 89 TYR A C 1
ATOM 640 O O . TYR A 1 89 ? 1.443 1.342 -12.726 1.00 95.88 89 TYR A O 1
ATOM 648 N N . LEU A 1 90 ? 2.061 -0.822 -12.582 1.00 93.69 90 LEU A N 1
ATOM 649 C CA . LEU A 1 90 ? 3.404 -0.557 -12.046 1.00 93.69 90 LEU A CA 1
ATOM 650 C C . LEU A 1 90 ? 4.389 -0.079 -13.121 1.00 93.69 90 LEU A C 1
ATOM 652 O O . LEU A 1 90 ? 5.261 0.735 -12.836 1.00 93.69 90 LEU A O 1
ATOM 656 N N . ASN A 1 91 ? 4.259 -0.592 -14.343 1.00 94.81 91 ASN A N 1
ATOM 657 C CA . ASN A 1 91 ? 5.092 -0.258 -15.494 1.00 94.81 91 ASN A CA 1
ATOM 658 C C . ASN A 1 91 ? 4.280 -0.419 -16.794 1.00 94.81 91 ASN A C 1
ATOM 660 O O . ASN A 1 91 ? 3.129 -0.860 -16.758 1.00 94.81 91 ASN A O 1
ATOM 664 N N . ALA A 1 92 ? 4.866 -0.024 -17.926 1.00 94.75 92 ALA A N 1
ATOM 665 C CA . ALA A 1 92 ? 4.202 -0.063 -19.231 1.00 94.75 92 ALA A CA 1
ATOM 666 C C . ALA A 1 92 ? 3.883 -1.494 -19.696 1.00 94.75 92 ALA A C 1
ATOM 668 O O . ALA A 1 92 ? 2.832 -1.722 -20.288 1.00 94.75 92 ALA A O 1
ATOM 669 N N . ASP A 1 93 ? 4.747 -2.458 -19.373 1.00 95.56 93 ASP A N 1
ATOM 670 C CA . ASP A 1 93 ? 4.579 -3.861 -19.772 1.00 95.56 93 ASP A CA 1
ATOM 671 C C . ASP A 1 93 ? 3.424 -4.550 -19.028 1.00 95.56 93 ASP A C 1
ATOM 673 O O . ASP A 1 93 ? 2.867 -5.537 -19.500 1.00 95.56 93 ASP A O 1
ATOM 677 N N . ALA A 1 94 ? 3.027 -4.014 -17.870 1.00 95.44 94 ALA A N 1
ATOM 678 C CA . ALA A 1 94 ? 1.885 -4.489 -17.097 1.00 95.44 94 ALA A CA 1
ATOM 679 C C . ALA A 1 94 ? 0.530 -3.997 -17.638 1.00 95.44 94 ALA A C 1
ATOM 681 O O . ALA A 1 94 ? -0.503 -4.347 -17.063 1.00 95.44 94 ALA A O 1
ATOM 682 N N . VAL A 1 95 ? 0.509 -3.177 -18.697 1.00 95.81 95 VAL A N 1
ATOM 683 C CA . VAL A 1 95 ? -0.732 -2.692 -19.311 1.00 95.81 95 VAL A CA 1
ATOM 684 C C . VAL A 1 95 ? -1.326 -3.791 -20.207 1.00 95.81 95 VAL A C 1
ATOM 686 O O . VAL A 1 95 ? -0.683 -4.209 -21.170 1.00 95.81 95 VAL A O 1
ATOM 689 N N . PRO A 1 96 ? -2.560 -4.255 -19.941 1.00 96.25 96 PRO A N 1
ATOM 690 C CA . PRO A 1 96 ? -3.226 -5.261 -20.761 1.00 96.25 96 PRO A CA 1
ATOM 691 C C . PRO A 1 96 ? -3.427 -4.810 -22.215 1.00 96.25 96 PRO A C 1
ATOM 693 O O . PRO A 1 96 ? -3.741 -3.649 -22.487 1.00 96.25 96 PRO A O 1
ATOM 696 N N . ALA A 1 97 ? -3.273 -5.738 -23.164 1.00 94.88 97 ALA A N 1
ATOM 697 C CA . ALA A 1 97 ? -3.372 -5.437 -24.594 1.00 94.88 97 ALA A CA 1
ATOM 698 C C . ALA A 1 97 ? -4.762 -4.914 -25.008 1.00 94.88 97 ALA A C 1
ATOM 700 O O . ALA A 1 97 ? -4.865 -4.068 -25.895 1.00 94.88 97 ALA A O 1
ATOM 701 N N . ASP A 1 98 ? -5.822 -5.384 -24.350 1.00 94.81 98 ASP A N 1
ATOM 702 C CA . ASP A 1 98 ? -7.195 -4.909 -24.528 1.00 94.81 98 ASP A CA 1
ATOM 703 C C . ASP A 1 98 ? -7.368 -3.458 -24.059 1.00 94.81 98 ASP A C 1
ATOM 705 O O . ASP A 1 98 ? -7.990 -2.664 -24.763 1.00 94.81 98 ASP A O 1
ATOM 709 N N . ALA A 1 99 ? -6.747 -3.075 -22.937 1.00 93.88 99 ALA A N 1
ATOM 710 C CA . ALA A 1 99 ? -6.729 -1.684 -22.485 1.00 93.88 99 ALA A CA 1
ATOM 711 C C . ALA A 1 99 ? -6.024 -0.765 -23.502 1.00 93.88 99 ALA A C 1
ATOM 713 O O . ALA A 1 99 ? -6.508 0.328 -23.780 1.00 93.88 99 ALA A O 1
ATOM 714 N N . VAL A 1 100 ? -4.921 -1.220 -24.112 1.00 93.38 100 VAL A N 1
ATOM 715 C CA . VAL A 1 100 ? -4.220 -0.461 -25.167 1.00 93.38 100 VAL A CA 1
ATOM 716 C C . VAL A 1 100 ? -5.070 -0.332 -26.431 1.00 93.38 100 VAL A C 1
ATOM 718 O O . VAL A 1 100 ? -5.099 0.734 -27.043 1.00 93.38 100 VAL A O 1
ATOM 721 N N . ALA A 1 101 ? -5.741 -1.407 -26.848 1.00 94.38 101 ALA A N 1
ATOM 722 C CA . ALA A 1 101 ? -6.602 -1.386 -28.025 1.00 94.38 101 ALA A CA 1
ATOM 723 C C . ALA A 1 101 ? -7.794 -0.434 -27.840 1.00 94.38 101 ALA A C 1
ATOM 725 O O . ALA A 1 101 ? -8.115 0.309 -28.763 1.00 94.38 101 ALA A O 1
ATOM 726 N N . ALA A 1 102 ? -8.396 -0.416 -26.646 1.00 94.06 102 ALA A N 1
ATOM 727 C CA . ALA A 1 102 ? -9.510 0.468 -26.316 1.00 94.06 102 ALA A CA 1
ATOM 728 C C . ALA A 1 102 ? -9.143 1.960 -26.388 1.00 94.06 102 ALA A C 1
ATOM 730 O O . ALA A 1 102 ? -9.955 2.751 -26.844 1.00 94.06 102 ALA A O 1
ATOM 731 N N . GLU A 1 103 ? -7.926 2.343 -25.989 1.00 93.00 103 GLU A N 1
ATOM 732 C CA . GLU A 1 103 ? -7.453 3.738 -26.070 1.00 93.00 103 GLU A CA 1
ATOM 733 C C . GLU A 1 103 ? -7.064 4.172 -27.500 1.00 93.00 103 GLU A C 1
ATOM 735 O O . GLU A 1 103 ? -6.907 5.362 -27.763 1.00 93.00 103 GLU A O 1
ATOM 740 N N . ARG A 1 104 ? -6.852 3.223 -28.426 1.00 92.62 104 ARG A N 1
ATOM 741 C CA . ARG A 1 104 ? -6.494 3.503 -29.833 1.00 92.62 104 ARG A CA 1
ATOM 742 C C . ARG A 1 104 ? -7.699 3.620 -30.768 1.00 92.62 104 ARG A C 1
ATOM 744 O O . ARG A 1 104 ? -7.519 4.109 -31.884 1.00 92.62 104 ARG A O 1
ATOM 751 N N . ALA A 1 105 ? -8.848 3.089 -30.358 1.00 80.88 105 ALA A N 1
ATOM 752 C CA . ALA A 1 105 ? -10.105 3.138 -31.103 1.00 80.88 105 ALA A CA 1
ATOM 753 C C . ALA A 1 105 ? -10.775 4.509 -30.952 1.00 80.88 105 ALA A C 1
ATOM 755 O O . ALA A 1 105 ? -11.347 4.976 -31.962 1.00 80.88 105 ALA A O 1
#